Protein AF-A0A1B7W6T2-F1 (afdb_monomer)

Radius of gyration: 29.12 Å; Cα contacts (8 Å, |Δi|>4): 54; chai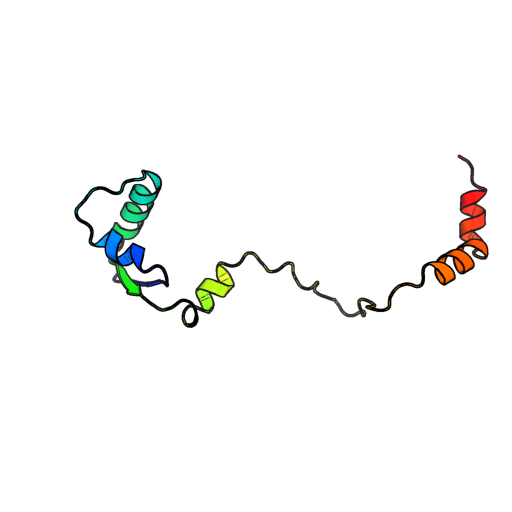ns: 1; bounding box: 62×38×62 Å

Secondary structure (DSSP, 8-state):
-EEEEEES-HHHHHHHT--SPPSSHHHHHHHHHHHTSEEEEEE--GGG-HHHHHHHS----------SS----SPP-HHHHHHHHHH-HHHHHHHH---

pLDDT: mean 82.59, std 16.29, range [38.97, 96.94]

Organ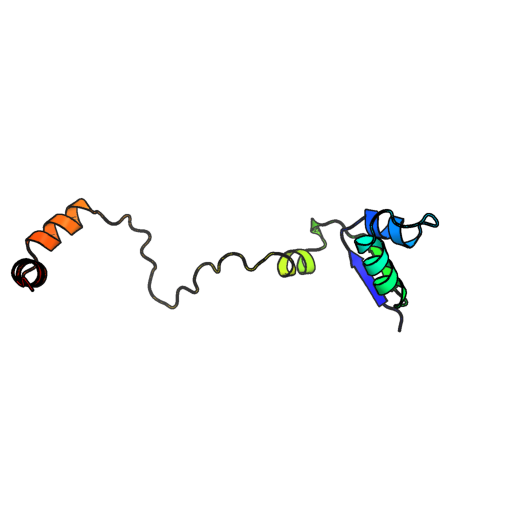ism: NCBI:txid1710896

Mean predicted aligned error: 15.75 Å

Sequence (99 aa):
RLFQLWTDHKPLLAAMTRISPPILPRQQRHLAFISEFNVLLVYVPGPENVVADFLSRPNLPQVPEVTTAAAVTTPVDFQALVAAQLTCKEMQQLLTSKT

Solvent-accessible surface area (backbone atoms only — not comparable to full-atom values): 6406 Å² total; per-residue (Å²): 120,86,44,76,46,78,39,61,57,62,69,54,60,56,57,74,74,46,89,68,81,67,89,44,76,67,57,42,54,54,52,53,59,57,62,77,47,57,63,47,78,42,78,43,60,62,90,76,41,50,68,62,52,62,70,67,45,71,77,65,77,66,74,68,83,69,66,92,63,83,82,72,84,62,82,77,56,63,69,61,50,50,56,51,47,76,69,32,66,66,54,52,49,57,70,68,57,72,130

Foldseek 3Di:
DEEEAEDQPVVVVVVLPDPDDDPDPVSNVVSVVVVVHNYDYDHDHPVVVVVCVVVVDDPPPPPPPPPPDDPDPPDPPVVVVVVVLVVDPVNVVVVVPDD

Structure (mmCIF, N/CA/C/O backbone):
data_AF-A0A1B7W6T2-F1
#
_entry.id   AF-A0A1B7W6T2-F1
#
loop_
_atom_site.group_PDB
_atom_site.id
_atom_site.type_symbol
_atom_site.label_atom_id
_atom_site.label_alt_id
_atom_site.label_comp_id
_atom_site.label_asym_id
_atom_site.label_entity_id
_atom_site.label_seq_id
_atom_site.pdbx_PDB_ins_code
_atom_site.Cartn_x
_atom_site.Cartn_y
_atom_site.Cartn_z
_atom_site.occupancy
_atom_site.B_iso_or_equiv
_atom_site.auth_seq_id
_atom_site.auth_comp_id
_atom_site.auth_asym_id
_atom_site.auth_atom_id
_atom_site.pdbx_PDB_model_num
ATOM 1 N N . ARG A 1 1 ? 13.099 -18.588 -0.595 1.00 87.44 1 ARG A N 1
ATOM 2 C CA . ARG A 1 1 ? 11.714 -18.856 -1.060 1.00 87.44 1 ARG A CA 1
ATOM 3 C C . ARG A 1 1 ? 11.297 -17.719 -1.979 1.00 87.44 1 ARG A C 1
ATOM 5 O O . ARG A 1 1 ? 11.625 -16.587 -1.652 1.00 87.44 1 ARG A O 1
ATOM 12 N N . LEU A 1 2 ? 10.647 -18.021 -3.105 1.00 93.69 2 LEU A N 1
ATOM 13 C CA . LEU A 1 2 ? 10.077 -17.003 -3.989 1.00 93.69 2 LEU A CA 1
ATOM 14 C C . LEU A 1 2 ? 8.717 -16.562 -3.434 1.00 93.69 2 LEU A C 1
ATOM 16 O O . LEU A 1 2 ? 7.895 -17.414 -3.088 1.00 93.69 2 LEU A O 1
ATOM 20 N N . PHE A 1 3 ? 8.505 -15.255 -3.332 1.00 94.19 3 PHE A N 1
ATOM 21 C CA . PHE A 1 3 ? 7.250 -14.655 -2.887 1.00 94.19 3 PHE A CA 1
ATOM 22 C C . PHE A 1 3 ? 6.637 -13.828 -4.012 1.00 94.19 3 PHE A C 1
ATOM 24 O O . PHE A 1 3 ? 7.355 -13.249 -4.822 1.00 94.19 3 PHE A O 1
ATOM 31 N N . GLN A 1 4 ? 5.311 -13.748 -4.042 1.00 95.19 4 GLN A N 1
ATOM 32 C CA . GLN A 1 4 ? 4.587 -12.867 -4.947 1.00 95.19 4 GLN A CA 1
ATOM 33 C C . GLN A 1 4 ? 3.900 -11.790 -4.112 1.00 95.19 4 GLN A C 1
ATOM 35 O O . GLN A 1 4 ? 3.098 -12.111 -3.237 1.00 95.19 4 GLN A O 1
ATOM 40 N N . LEU A 1 5 ? 4.246 -10.526 -4.347 1.00 94.75 5 LEU A N 1
ATOM 41 C CA . LEU A 1 5 ? 3.685 -9.384 -3.632 1.00 94.75 5 LEU A CA 1
ATOM 42 C C . LEU A 1 5 ? 2.675 -8.682 -4.530 1.00 94.75 5 LEU A C 1
ATOM 44 O O . LEU A 1 5 ? 3.041 -8.068 -5.530 1.00 94.75 5 LEU A O 1
ATOM 48 N N . TRP A 1 6 ? 1.410 -8.780 -4.148 1.00 95.88 6 TRP A N 1
ATOM 49 C CA . TRP A 1 6 ? 0.288 -8.163 -4.840 1.00 95.88 6 TRP A CA 1
ATOM 50 C C . TRP A 1 6 ? 0.016 -6.807 -4.187 1.00 95.88 6 TRP A C 1
ATOM 52 O O . TRP A 1 6 ? -0.105 -6.724 -2.966 1.00 95.88 6 TRP A O 1
ATOM 62 N N . THR A 1 7 ? -0.013 -5.735 -4.975 1.00 95.88 7 THR A N 1
ATOM 63 C CA . THR A 1 7 ? -0.198 -4.373 -4.458 1.00 95.88 7 THR A CA 1
ATOM 64 C C . THR A 1 7 ? -0.912 -3.481 -5.465 1.00 95.88 7 THR A C 1
ATOM 66 O O . THR A 1 7 ? -0.707 -3.586 -6.671 1.00 95.88 7 THR A O 1
ATOM 69 N N . ASP A 1 8 ? -1.703 -2.544 -4.963 1.00 96.94 8 ASP A N 1
ATOM 70 C CA . ASP A 1 8 ? -2.303 -1.449 -5.722 1.00 96.94 8 ASP A CA 1
ATOM 71 C C . ASP A 1 8 ? -1.384 -0.226 -5.865 1.00 96.94 8 ASP A C 1
ATOM 73 O O . ASP A 1 8 ? -1.718 0.754 -6.537 1.00 96.94 8 ASP A O 1
ATOM 77 N N . HIS A 1 9 ? -0.168 -0.290 -5.323 1.00 94.00 9 HIS A N 1
ATOM 78 C CA . HIS A 1 9 ? 0.786 0.807 -5.379 1.00 94.00 9 HIS A CA 1
ATOM 79 C C . HIS A 1 9 ? 1.673 0.743 -6.632 1.00 94.00 9 HIS A C 1
ATOM 81 O O . HIS A 1 9 ? 2.848 0.364 -6.589 1.00 94.00 9 HIS A O 1
ATOM 87 N N . LYS A 1 10 ? 1.138 1.187 -7.774 1.00 94.12 10 LYS A N 1
ATOM 88 C CA . LYS A 1 10 ? 1.852 1.200 -9.068 1.00 94.12 10 LYS A CA 1
ATOM 89 C C . LYS A 1 10 ? 3.248 1.858 -9.035 1.00 94.12 10 LYS A C 1
ATOM 91 O O . LYS A 1 10 ? 4.166 1.298 -9.637 1.00 94.12 10 LYS A O 1
ATOM 96 N N . PRO A 1 11 ? 3.485 2.978 -8.318 1.00 92.69 11 PRO A N 1
ATOM 97 C CA . PRO A 1 11 ? 4.823 3.567 -8.241 1.00 92.69 11 PRO A CA 1
ATOM 98 C C . PRO A 1 11 ? 5.861 2.685 -7.528 1.00 92.69 11 PRO A C 1
ATOM 100 O O . PRO A 1 11 ? 7.056 2.883 -7.732 1.00 92.69 11 PRO A O 1
ATOM 103 N N . LEU A 1 12 ? 5.439 1.706 -6.713 1.00 92.75 12 LEU A N 1
ATOM 104 C CA . LEU A 1 12 ? 6.364 0.809 -6.006 1.00 92.75 12 LEU A CA 1
ATOM 105 C C . LEU A 1 12 ? 7.080 -0.125 -6.985 1.00 92.75 12 LEU A C 1
ATOM 107 O O . LEU A 1 12 ? 8.277 -0.352 -6.838 1.00 92.75 12 LEU A O 1
ATOM 111 N N . LEU A 1 13 ? 6.372 -0.601 -8.016 1.00 92.75 13 LEU A N 1
ATOM 112 C CA . LEU A 1 13 ? 6.962 -1.424 -9.074 1.00 92.75 13 LEU A CA 1
ATOM 113 C C . LEU A 1 13 ? 8.097 -0.664 -9.763 1.00 92.75 13 LEU A C 1
ATOM 115 O O . LEU A 1 13 ? 9.212 -1.167 -9.863 1.00 92.75 13 LEU A O 1
ATOM 119 N N . ALA A 1 14 ? 7.822 0.580 -10.166 1.00 91.06 14 ALA A N 1
ATOM 120 C CA . ALA A 1 14 ? 8.819 1.433 -10.799 1.00 91.06 14 ALA A CA 1
ATOM 121 C C . ALA A 1 14 ? 9.992 1.746 -9.857 1.00 91.06 14 ALA A C 1
ATOM 123 O O . ALA A 1 14 ? 11.134 1.802 -10.303 1.00 91.06 14 ALA A O 1
ATOM 124 N N . ALA A 1 15 ? 9.728 1.933 -8.559 1.00 91.38 15 ALA A N 1
ATOM 125 C CA . ALA A 1 15 ? 10.760 2.214 -7.566 1.00 91.38 15 ALA A CA 1
ATOM 126 C C . ALA A 1 15 ? 11.714 1.031 -7.336 1.00 91.38 15 ALA A C 1
ATOM 128 O O . ALA A 1 15 ? 12.901 1.266 -7.132 1.00 91.38 15 ALA A O 1
ATOM 129 N N . MET A 1 16 ? 11.229 -0.214 -7.406 1.00 90.50 16 MET A N 1
ATOM 130 C CA . MET A 1 16 ? 12.063 -1.414 -7.240 1.00 90.50 16 MET A CA 1
ATOM 131 C C . MET A 1 16 ? 13.017 -1.650 -8.416 1.00 90.50 16 MET A C 1
ATOM 133 O O . MET A 1 16 ? 14.108 -2.174 -8.223 1.00 90.50 16 MET A O 1
ATOM 137 N N . THR A 1 17 ? 12.637 -1.246 -9.630 1.00 88.44 17 THR A N 1
ATOM 138 C CA . THR A 1 17 ? 13.485 -1.377 -10.830 1.00 88.44 17 THR A CA 1
ATOM 139 C C . THR A 1 17 ? 14.350 -0.145 -11.097 1.00 88.44 17 THR A C 1
ATOM 141 O O . THR A 1 17 ? 15.105 -0.104 -12.068 1.00 88.44 17 THR A O 1
ATOM 144 N N . ARG A 1 18 ? 14.207 0.909 -10.291 1.00 86.06 18 ARG A N 1
ATOM 145 C CA . ARG A 1 18 ? 14.872 2.190 -10.520 1.00 86.06 18 ARG A CA 1
ATOM 146 C C . ARG A 1 18 ? 16.347 2.113 -10.128 1.00 86.06 18 ARG A C 1
ATOM 148 O O . ARG A 1 18 ? 16.677 1.763 -9.004 1.00 86.06 18 ARG A O 1
ATOM 155 N N . ILE A 1 19 ? 17.224 2.542 -11.034 1.00 80.88 19 ILE A N 1
ATOM 156 C CA . ILE A 1 19 ? 18.683 2.551 -10.823 1.00 80.88 19 ILE A CA 1
ATOM 157 C C . ILE A 1 19 ? 19.143 3.801 -10.043 1.00 80.88 19 ILE A C 1
ATOM 159 O O . ILE A 1 19 ? 20.193 3.798 -9.408 1.00 80.88 19 ILE A O 1
ATOM 163 N N . SER A 1 20 ? 18.359 4.885 -10.051 1.00 80.94 20 SER A N 1
ATOM 164 C CA . SER A 1 20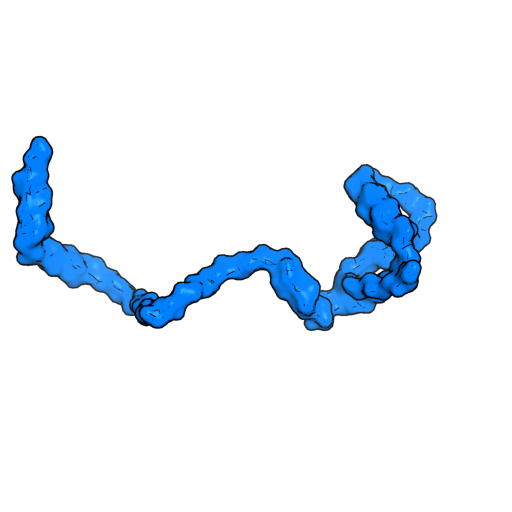 ? 18.702 6.123 -9.343 1.00 80.94 20 SER A CA 1
ATOM 165 C C . SER A 1 20 ? 18.329 6.087 -7.852 1.00 80.94 20 SER A C 1
ATOM 167 O O . SER A 1 20 ? 17.269 5.560 -7.490 1.00 80.94 20 SER A O 1
ATOM 169 N N . PRO A 1 21 ? 19.147 6.703 -6.975 1.00 73.56 21 PRO A N 1
ATOM 170 C CA . PRO A 1 21 ? 19.008 6.575 -5.525 1.00 73.56 21 PRO A CA 1
ATOM 171 C C . PRO A 1 21 ? 17.659 7.121 -5.037 1.00 73.56 21 PRO A C 1
ATOM 173 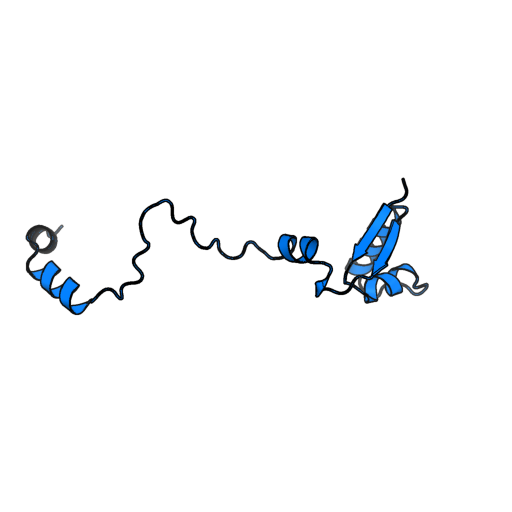O O . PRO A 1 21 ? 17.242 8.180 -5.507 1.00 73.56 21 PRO A O 1
ATOM 176 N N . PRO A 1 22 ? 16.940 6.432 -4.134 1.00 75.25 22 PRO A N 1
ATOM 177 C CA . PRO A 1 22 ? 15.680 6.927 -3.576 1.00 75.25 22 PRO A CA 1
ATOM 178 C C . PRO A 1 22 ? 15.878 8.280 -2.881 1.00 75.25 22 PRO A C 1
ATOM 180 O O . PRO A 1 22 ? 16.880 8.500 -2.209 1.00 75.25 22 PRO A O 1
ATOM 183 N N . ILE A 1 23 ? 14.917 9.192 -3.049 1.00 78.38 23 ILE A N 1
ATOM 184 C CA . ILE A 1 23 ? 15.074 10.596 -2.627 1.00 78.38 23 ILE A CA 1
ATOM 185 C C . ILE A 1 23 ? 14.980 10.724 -1.098 1.00 78.38 23 ILE A C 1
ATOM 187 O O . ILE A 1 23 ? 15.686 11.528 -0.498 1.00 78.38 23 ILE A O 1
ATOM 191 N N . LEU A 1 24 ? 14.119 9.926 -0.453 1.00 90.81 24 LEU A N 1
ATOM 192 C CA . LEU A 1 24 ? 13.888 9.997 0.992 1.00 90.81 24 LEU A CA 1
ATOM 193 C C . LEU A 1 24 ? 14.542 8.816 1.736 1.00 90.81 24 LEU A C 1
ATOM 195 O O . LEU A 1 24 ? 14.312 7.663 1.356 1.00 90.81 24 LEU A O 1
ATOM 199 N N . PRO A 1 25 ? 15.211 9.048 2.888 1.00 92.62 25 PRO A N 1
ATOM 200 C CA . PRO A 1 25 ? 15.789 7.977 3.713 1.00 92.62 25 PRO A CA 1
ATOM 201 C C . PRO A 1 25 ? 14.773 6.922 4.170 1.00 92.62 25 PRO A C 1
ATOM 203 O O . PRO A 1 25 ? 15.098 5.752 4.367 1.00 92.62 25 PRO A O 1
ATOM 206 N N . ARG A 1 26 ? 13.508 7.320 4.361 1.00 92.06 26 ARG A N 1
ATOM 207 C CA . ARG A 1 26 ? 12.415 6.389 4.677 1.00 92.06 26 ARG A CA 1
ATOM 208 C C . ARG A 1 26 ? 12.141 5.443 3.505 1.00 92.06 26 ARG A C 1
ATOM 210 O O . ARG A 1 26 ? 12.074 4.237 3.709 1.00 92.06 26 ARG A O 1
ATOM 217 N N . GLN A 1 27 ? 12.037 5.983 2.292 1.00 92.31 27 GLN A N 1
ATOM 218 C CA . GLN A 1 27 ? 11.814 5.189 1.086 1.00 92.31 27 GLN A CA 1
ATOM 219 C C . GLN A 1 27 ? 12.966 4.207 0.862 1.00 92.31 27 GLN A C 1
ATOM 221 O O . GLN A 1 27 ? 12.715 3.039 0.593 1.00 92.31 27 GLN A O 1
ATOM 226 N N . GLN A 1 28 ? 14.213 4.651 1.052 1.00 92.00 28 GLN A N 1
ATOM 227 C CA . GLN A 1 28 ? 15.383 3.781 0.939 1.00 92.00 28 GLN A CA 1
ATOM 228 C C . GLN A 1 28 ? 15.317 2.584 1.886 1.00 92.00 28 GLN A C 1
ATOM 230 O O . GLN A 1 28 ? 15.516 1.457 1.449 1.00 92.00 28 GLN A O 1
ATOM 235 N N . ARG A 1 29 ? 14.997 2.815 3.166 1.00 93.62 29 ARG A N 1
ATOM 236 C CA . ARG A 1 29 ? 14.880 1.737 4.158 1.00 93.62 29 ARG A CA 1
ATOM 237 C C . ARG A 1 29 ? 13.786 0.735 3.798 1.00 93.62 29 ARG A C 1
ATOM 239 O O . ARG A 1 29 ? 14.001 -0.463 3.933 1.00 93.62 29 ARG A O 1
ATOM 246 N N . HIS A 1 30 ? 12.641 1.208 3.308 1.00 93.44 30 HIS A N 1
ATOM 247 C CA . HIS A 1 30 ? 11.562 0.316 2.881 1.00 93.44 30 HIS A CA 1
ATOM 248 C C . HIS A 1 30 ? 11.937 -0.506 1.644 1.00 93.44 30 HIS A C 1
ATOM 250 O O . HIS A 1 30 ? 11.691 -1.707 1.627 1.00 93.44 30 HIS A O 1
ATOM 256 N N . LEU A 1 31 ? 12.561 0.108 0.634 1.00 92.69 31 LEU A N 1
ATOM 257 C CA . LEU A 1 31 ? 13.005 -0.613 -0.563 1.00 92.69 31 LEU A CA 1
ATOM 258 C C . LEU A 1 31 ? 14.105 -1.629 -0.236 1.00 92.69 31 LEU A C 1
ATOM 260 O O . LEU A 1 31 ? 14.043 -2.752 -0.724 1.00 92.69 31 LEU A O 1
ATOM 264 N N . ALA A 1 32 ? 15.058 -1.264 0.629 1.00 92.56 32 ALA A N 1
ATOM 265 C CA . ALA A 1 32 ? 16.097 -2.175 1.103 1.00 92.56 32 ALA A CA 1
ATOM 266 C C . ALA A 1 32 ? 15.480 -3.410 1.777 1.00 92.56 32 ALA A C 1
ATOM 268 O O . ALA A 1 32 ? 15.762 -4.528 1.361 1.00 92.56 32 ALA A O 1
ATOM 269 N N . PHE A 1 33 ? 14.549 -3.206 2.713 1.00 94.12 33 PHE A N 1
ATOM 270 C CA . PHE A 1 33 ? 13.847 -4.300 3.385 1.00 94.12 33 PHE A CA 1
ATOM 271 C C . PHE A 1 33 ? 13.100 -5.220 2.408 1.00 94.12 33 PHE A C 1
ATOM 273 O O . PHE A 1 33 ? 13.209 -6.437 2.496 1.00 94.12 33 PHE A O 1
ATOM 280 N N . ILE A 1 34 ? 12.365 -4.662 1.439 1.00 92.94 34 ILE A N 1
ATOM 281 C CA . ILE A 1 34 ? 11.652 -5.475 0.438 1.00 92.94 34 ILE A CA 1
ATOM 282 C C . ILE A 1 34 ? 12.649 -6.259 -0.434 1.00 92.94 34 ILE A C 1
ATOM 284 O O . ILE A 1 34 ? 12.381 -7.410 -0.774 1.00 92.94 34 ILE A O 1
ATOM 288 N N . SER A 1 35 ? 13.802 -5.667 -0.765 1.00 91.06 35 SER A N 1
ATOM 289 C CA . SER A 1 35 ? 14.836 -6.286 -1.607 1.00 91.06 35 SER A CA 1
ATOM 290 C C . SER A 1 35 ? 15.609 -7.434 -0.945 1.00 91.06 35 SER A C 1
ATOM 292 O O . SER A 1 35 ? 16.224 -8.228 -1.653 1.00 91.06 35 SER A O 1
ATOM 294 N N . GLU A 1 36 ? 15.557 -7.568 0.385 1.00 94.06 36 GLU A N 1
ATOM 295 C CA . GLU A 1 36 ? 16.130 -8.722 1.102 1.00 94.06 36 GLU A CA 1
ATOM 296 C C . GLU A 1 36 ? 15.407 -10.034 0.750 1.00 94.06 36 GLU A C 1
ATOM 298 O O . GLU A 1 36 ? 15.961 -11.129 0.882 1.00 94.06 36 GLU A O 1
ATOM 303 N N . PHE A 1 37 ? 14.168 -9.935 0.267 1.00 92.62 37 PHE A N 1
ATOM 304 C CA . PHE A 1 37 ? 13.351 -11.067 -0.134 1.00 92.62 37 PHE A CA 1
ATOM 305 C C . PHE A 1 37 ? 13.374 -11.256 -1.659 1.00 92.62 37 PHE A C 1
ATOM 307 O O . PHE A 1 37 ? 13.343 -10.306 -2.437 1.00 92.62 37 PHE A O 1
ATOM 314 N N . ASN A 1 38 ? 13.326 -12.514 -2.107 1.00 92.38 38 ASN A N 1
ATOM 315 C CA . ASN A 1 38 ? 13.109 -12.844 -3.519 1.00 92.38 38 ASN A CA 1
ATOM 316 C C . ASN A 1 38 ? 11.622 -12.659 -3.873 1.00 92.38 38 ASN A C 1
ATOM 318 O O . ASN A 1 38 ? 10.850 -13.623 -3.850 1.00 92.38 38 ASN A O 1
ATOM 322 N N . VAL A 1 39 ? 11.220 -11.412 -4.135 1.00 93.94 39 VAL A N 1
ATOM 323 C CA . VAL A 1 39 ? 9.825 -11.005 -4.367 1.00 93.94 39 VAL A CA 1
ATOM 324 C C . VAL A 1 39 ? 9.580 -10.656 -5.829 1.00 93.94 39 VAL A C 1
ATOM 326 O O . V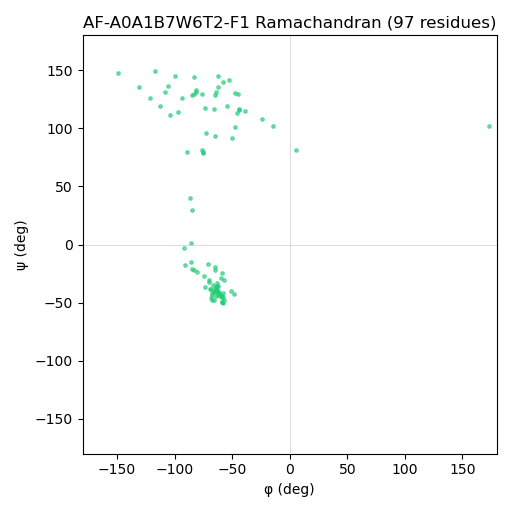AL A 1 39 ? 10.286 -9.840 -6.415 1.00 93.94 39 VAL A O 1
ATOM 329 N N . LEU A 1 40 ? 8.508 -11.206 -6.389 1.00 94.44 40 LEU A N 1
ATOM 330 C CA . LEU A 1 40 ? 7.918 -10.768 -7.646 1.00 94.44 40 LEU A CA 1
ATOM 331 C C . LEU A 1 40 ? 6.749 -9.820 -7.343 1.00 94.44 40 LEU A C 1
ATOM 333 O O . LEU A 1 40 ? 5.755 -10.242 -6.751 1.00 94.44 40 LEU A O 1
ATOM 337 N N . LEU A 1 41 ? 6.867 -8.542 -7.721 1.00 94.69 41 LEU A N 1
ATOM 338 C CA . LEU A 1 41 ? 5.793 -7.558 -7.540 1.00 94.69 41 LEU A CA 1
ATOM 339 C C . LEU A 1 41 ? 4.769 -7.636 -8.677 1.00 94.69 41 LEU A C 1
ATOM 341 O O . LEU A 1 41 ? 5.132 -7.551 -9.849 1.00 94.69 41 LEU A O 1
ATOM 345 N N . VAL A 1 42 ? 3.489 -7.724 -8.319 1.00 95.38 42 VAL A N 1
ATOM 346 C CA . VAL A 1 42 ? 2.347 -7.689 -9.239 1.00 95.38 42 VAL A CA 1
ATOM 347 C C . VAL A 1 42 ? 1.445 -6.524 -8.864 1.00 95.38 42 VAL A C 1
ATOM 349 O O . VAL A 1 42 ? 1.015 -6.402 -7.716 1.00 95.38 42 VAL A O 1
ATOM 352 N N . TYR A 1 43 ? 1.156 -5.668 -9.842 1.00 96.25 43 TYR A N 1
ATOM 353 C CA . TYR A 1 43 ? 0.175 -4.605 -9.672 1.00 96.25 43 TYR A CA 1
ATOM 354 C C . TYR A 1 43 ? -1.241 -5.147 -9.873 1.00 96.25 43 TYR A C 1
ATOM 356 O O . TYR A 1 43 ? -1.503 -5.806 -10.879 1.00 96.25 43 TYR A O 1
ATOM 364 N N . VAL A 1 44 ? -2.141 -4.806 -8.953 1.00 96.94 44 VAL A N 1
ATOM 365 C CA . VAL A 1 44 ? -3.580 -5.085 -9.030 1.00 96.94 44 VAL A CA 1
ATOM 366 C C . VAL A 1 44 ? -4.347 -3.799 -8.725 1.00 96.94 44 VAL A C 1
ATOM 368 O O . VAL A 1 44 ? -3.968 -3.083 -7.803 1.00 96.94 44 VAL A O 1
ATOM 371 N N . PRO A 1 45 ? -5.393 -3.440 -9.484 1.00 95.88 45 PRO A N 1
ATOM 372 C CA . PRO A 1 45 ? -6.152 -2.223 -9.220 1.00 95.88 45 PRO A CA 1
ATOM 373 C C . PRO A 1 45 ? -6.824 -2.272 -7.837 1.00 95.88 45 PRO A C 1
ATOM 375 O O . PRO A 1 45 ? -7.290 -3.317 -7.395 1.00 95.88 45 PRO A O 1
ATOM 378 N N . GLY A 1 46 ? -6.914 -1.122 -7.160 1.00 94.12 46 GLY A N 1
ATOM 379 C CA . GLY A 1 46 ? -7.473 -1.014 -5.800 1.00 94.12 46 GLY A CA 1
ATOM 380 C C . GLY A 1 46 ? -8.825 -1.720 -5.582 1.00 94.12 46 GLY A C 1
ATOM 381 O O . GLY A 1 46 ? -8.952 -2.433 -4.591 1.00 94.12 46 GLY A O 1
ATOM 382 N N . PRO A 1 47 ? -9.806 -1.626 -6.508 1.00 94.50 47 PRO A N 1
ATOM 383 C CA . PRO A 1 47 ? -11.078 -2.349 -6.400 1.00 94.50 47 PRO A CA 1
ATOM 384 C C . PRO A 1 47 ? -10.958 -3.877 -6.318 1.00 94.50 47 PRO A C 1
ATOM 386 O O . PRO A 1 47 ? -11.851 -4.526 -5.786 1.00 94.50 47 PRO A O 1
ATOM 389 N N . GLU A 1 48 ? -9.876 -4.458 -6.835 1.00 95.25 48 GLU A N 1
ATOM 390 C CA . GLU A 1 48 ? -9.603 -5.897 -6.767 1.00 95.25 48 GLU A CA 1
ATOM 391 C C . GLU A 1 48 ? -8.785 -6.269 -5.514 1.00 95.25 48 GLU A C 1
ATOM 393 O O . GLU A 1 48 ? -8.799 -7.421 -5.083 1.00 95.25 48 GLU A O 1
ATOM 398 N N . ASN A 1 49 ? -8.129 -5.302 -4.861 1.00 95.38 49 ASN A N 1
ATOM 399 C CA . ASN A 1 49 ? -7.321 -5.501 -3.653 1.00 95.38 49 ASN A CA 1
ATOM 400 C C . ASN A 1 49 ? -8.155 -5.439 -2.351 1.00 95.38 49 ASN A C 1
ATOM 402 O O . ASN A 1 49 ? -7.729 -4.879 -1.339 1.00 95.38 49 ASN A O 1
ATOM 406 N N . VAL A 1 50 ? -9.360 -6.022 -2.377 1.00 94.25 50 VAL A N 1
ATOM 407 C CA . VAL A 1 50 ? -10.396 -5.873 -1.333 1.00 94.25 50 VAL A CA 1
ATOM 408 C C . VAL A 1 50 ? -9.911 -6.312 0.049 1.00 94.25 50 VAL A C 1
ATOM 410 O O . VAL A 1 50 ? -10.190 -5.651 1.046 1.00 94.25 50 VAL A O 1
ATOM 413 N N . VAL A 1 51 ? -9.173 -7.423 0.126 1.00 93.69 51 VAL A N 1
ATOM 414 C CA . VAL A 1 51 ? -8.722 -7.989 1.408 1.00 93.69 51 VAL A CA 1
ATOM 415 C C . VAL A 1 51 ? -7.711 -7.069 2.091 1.00 93.69 51 VAL A C 1
ATOM 417 O O . VAL A 1 51 ? -7.847 -6.782 3.279 1.00 93.69 51 VAL A O 1
ATOM 420 N N . ALA A 1 52 ? -6.708 -6.587 1.352 1.00 94.06 52 ALA A N 1
ATOM 421 C CA . ALA A 1 52 ? -5.710 -5.682 1.910 1.00 94.06 52 ALA A CA 1
ATOM 422 C C . ALA A 1 52 ? -6.319 -4.313 2.235 1.00 94.06 52 ALA A C 1
A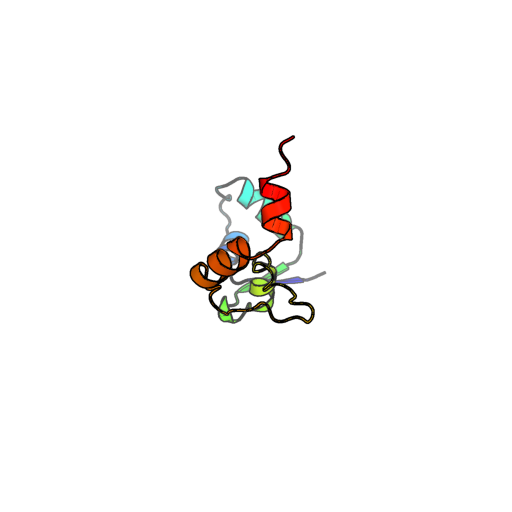TOM 424 O O . ALA A 1 52 ? -6.004 -3.752 3.280 1.00 94.06 52 ALA A O 1
ATOM 425 N N . ASP A 1 53 ? -7.226 -3.806 1.393 1.00 92.31 53 ASP A N 1
ATOM 426 C CA . ASP A 1 53 ? -7.966 -2.573 1.668 1.00 92.31 53 ASP A CA 1
ATOM 427 C C . ASP A 1 53 ? -8.765 -2.690 2.976 1.00 92.31 53 ASP A C 1
ATOM 429 O O . ASP A 1 53 ? -8.599 -1.858 3.866 1.00 92.31 53 ASP A O 1
ATOM 433 N N . PHE A 1 54 ? -9.533 -3.771 3.160 1.00 91.75 54 PHE A N 1
ATOM 434 C CA . PHE A 1 54 ? -10.310 -4.012 4.380 1.00 91.75 54 PHE A CA 1
ATOM 435 C C . PHE A 1 54 ? -9.437 -4.072 5.641 1.00 91.75 54 PHE A C 1
ATOM 437 O O . PHE A 1 54 ? -9.779 -3.459 6.647 1.00 91.75 54 PHE A O 1
ATOM 444 N N . LEU A 1 55 ? -8.298 -4.771 5.582 1.00 92.56 55 LEU A N 1
ATOM 445 C CA . LEU A 1 55 ? -7.378 -4.902 6.718 1.00 92.56 55 LEU A CA 1
ATOM 446 C C . LEU A 1 55 ? -6.559 -3.633 6.992 1.00 92.56 55 LEU A C 1
ATOM 448 O O . LEU A 1 55 ? -6.110 -3.427 8.118 1.00 92.56 55 LEU A O 1
ATOM 452 N N . SER A 1 56 ? -6.310 -2.811 5.970 1.00 91.81 56 SER A N 1
ATOM 453 C CA . SER A 1 56 ? -5.528 -1.575 6.109 1.00 91.81 56 SER A CA 1
ATOM 454 C C . SER A 1 56 ? -6.344 -0.418 6.678 1.00 91.81 56 SER A C 1
ATOM 456 O O . SER A 1 56 ? -5.779 0.511 7.264 1.00 91.81 56 SER A O 1
ATOM 458 N N . ARG A 1 57 ? -7.672 -0.467 6.522 1.00 87.19 57 ARG A N 1
ATOM 459 C CA . ARG A 1 57 ? -8.567 0.503 7.138 1.00 87.19 57 ARG A CA 1
ATOM 460 C C . ARG A 1 57 ? -8.450 0.348 8.656 1.00 87.19 57 ARG A C 1
ATOM 462 O O . ARG A 1 57 ? -8.544 -0.774 9.155 1.00 87.19 57 ARG A O 1
ATOM 469 N N . PRO A 1 58 ? -8.263 1.446 9.415 1.00 84.31 58 PRO A N 1
ATOM 470 C CA . PRO A 1 58 ? -8.477 1.372 10.853 1.00 84.31 58 PRO A CA 1
ATOM 471 C C . PRO A 1 58 ? -9.875 0.796 11.055 1.00 84.31 58 PRO A C 1
ATOM 473 O O . PRO A 1 58 ? -10.755 1.126 10.252 1.00 84.31 58 PRO A O 1
ATOM 476 N N . ASN A 1 59 ? -10.061 -0.063 12.068 1.00 71.56 59 ASN A N 1
ATOM 477 C CA . ASN A 1 59 ? -11.385 -0.572 12.421 1.00 71.56 59 ASN A CA 1
ATOM 478 C C . ASN A 1 59 ? -12.356 0.592 12.262 1.00 71.56 59 ASN A C 1
ATOM 480 O O . ASN A 1 59 ? -12.205 1.606 12.955 1.00 71.56 59 ASN A O 1
ATOM 484 N N . LEU A 1 60 ? -13.288 0.480 11.302 1.00 59.41 60 LEU A N 1
ATOM 485 C CA . LEU A 1 60 ? -14.454 1.352 11.304 1.00 59.41 60 LEU A CA 1
ATOM 486 C C . LEU A 1 60 ? -14.901 1.347 12.761 1.00 59.41 60 LEU A C 1
ATOM 488 O O . LEU A 1 60 ? -14.916 0.240 13.321 1.00 59.41 60 LEU A O 1
ATOM 492 N N . PRO A 1 61 ? -15.128 2.520 13.398 1.00 54.06 61 PRO A N 1
ATOM 493 C CA . PRO A 1 61 ? -15.622 2.545 14.766 1.00 54.06 61 PRO A CA 1
ATOM 494 C C . PRO A 1 61 ? -16.701 1.498 14.774 1.00 54.06 61 PRO A C 1
ATOM 496 O O . PRO A 1 61 ? -17.588 1.574 13.915 1.00 54.06 61 PRO A O 1
ATOM 499 N N . GLN A 1 62 ? -16.471 0.443 15.566 1.00 48.38 62 GLN A N 1
ATOM 500 C CA . GLN A 1 62 ? -17.345 -0.707 15.590 1.00 48.38 62 GLN A CA 1
ATOM 501 C C . GLN A 1 62 ? -18.723 -0.078 15.599 1.00 48.38 62 GLN A C 1
ATOM 503 O O . GLN A 1 62 ? -19.015 0.720 16.496 1.00 48.38 62 GLN A O 1
ATOM 508 N N . VAL A 1 63 ? -19.520 -0.320 14.547 1.00 49.78 63 VAL A N 1
ATOM 509 C CA . VAL A 1 63 ? -20.963 -0.253 14.738 1.00 49.78 63 VAL A CA 1
ATOM 510 C C . VAL A 1 63 ? -21.101 -1.044 16.017 1.00 49.78 63 VAL A C 1
ATOM 512 O O . VAL A 1 63 ? -20.619 -2.186 15.999 1.00 49.78 63 VAL A O 1
ATOM 515 N N . PRO A 1 64 ? -21.494 -0.398 17.132 1.00 43.00 64 PRO A N 1
ATOM 516 C CA . PRO A 1 64 ? -21.362 -1.018 18.428 1.00 43.00 64 PRO A CA 1
ATOM 517 C C . PRO A 1 64 ? -21.917 -2.414 18.247 1.00 43.00 64 PRO A C 1
ATOM 519 O O . PRO A 1 64 ? -22.962 -2.575 17.604 1.00 43.00 64 PRO A O 1
ATOM 522 N N . GLU A 1 65 ? -21.161 -3.418 18.687 1.00 44.34 65 GLU A N 1
ATOM 523 C CA . GLU A 1 65 ? -21.768 -4.684 19.036 1.00 44.34 65 GLU A CA 1
ATOM 524 C C . GLU A 1 65 ? -22.914 -4.298 19.967 1.00 44.34 65 GLU A C 1
ATOM 526 O O . GLU A 1 65 ? -22.741 -4.093 21.163 1.00 44.34 65 GLU A O 1
ATOM 531 N N . VAL A 1 66 ? -24.093 -4.092 19.386 1.00 43.00 66 VAL A N 1
ATOM 532 C CA . VAL A 1 66 ? -25.344 -4.118 20.095 1.00 43.00 66 VAL A CA 1
ATOM 533 C C . VAL A 1 66 ? -25.526 -5.607 20.296 1.00 43.00 66 VAL A C 1
ATOM 535 O O . VAL A 1 66 ? -26.228 -6.294 19.557 1.00 43.00 66 VAL A O 1
ATOM 538 N N . THR A 1 67 ? -24.816 -6.116 21.303 1.00 38.97 67 THR A N 1
ATOM 539 C CA . THR A 1 67 ? -25.433 -6.948 22.322 1.00 38.97 67 THR A CA 1
ATOM 540 C C . THR A 1 67 ? -26.909 -6.591 22.352 1.00 38.97 67 THR A C 1
ATOM 542 O O . THR A 1 67 ? -27.269 -5.474 22.706 1.00 38.97 67 THR A O 1
ATOM 545 N N . THR A 1 68 ? -27.739 -7.499 21.851 1.00 43.00 68 THR A N 1
ATOM 546 C CA . THR A 1 68 ? -29.128 -7.706 22.266 1.00 43.00 68 THR A CA 1
ATOM 547 C C . THR A 1 68 ? -29.652 -6.681 23.280 1.00 43.00 68 THR A C 1
ATOM 549 O O . THR A 1 68 ? -29.655 -6.938 24.478 1.00 43.00 68 THR A O 1
ATOM 552 N N . ALA A 1 69 ? -30.063 -5.519 22.784 1.00 42.81 69 ALA A N 1
ATOM 553 C CA . ALA A 1 69 ? -31.079 -4.616 23.313 1.00 42.81 69 ALA A CA 1
ATOM 554 C C . ALA A 1 69 ? -31.014 -3.363 22.441 1.00 42.81 69 ALA A C 1
ATOM 556 O O . ALA A 1 69 ? -30.092 -2.563 22.554 1.00 42.81 69 ALA A O 1
ATOM 557 N N . ALA A 1 70 ? -31.976 -3.262 21.525 1.00 45.22 70 ALA A N 1
ATOM 558 C CA . ALA A 1 70 ? -32.307 -2.097 20.719 1.00 45.22 70 ALA A CA 1
ATOM 559 C C . ALA A 1 70 ? -31.680 -0.786 21.230 1.00 45.22 70 ALA A C 1
ATOM 561 O O . ALA A 1 70 ? -32.183 -0.173 22.172 1.00 45.22 70 ALA A O 1
ATOM 562 N N . ALA A 1 71 ? -30.604 -0.338 20.578 1.00 46.72 71 ALA A N 1
ATOM 563 C CA . ALA A 1 71 ? -30.194 1.054 20.639 1.00 46.72 71 ALA A CA 1
ATOM 564 C C . ALA A 1 71 ? -31.306 1.858 19.964 1.00 46.72 71 ALA A C 1
ATOM 566 O O . ALA A 1 71 ? -31.398 1.969 18.740 1.00 46.72 71 ALA A O 1
ATOM 567 N N . VAL A 1 72 ? -32.216 2.303 20.821 1.00 52.69 72 VAL A N 1
ATOM 568 C CA . VAL A 1 72 ? -33.363 3.149 20.556 1.00 52.69 72 VAL A CA 1
ATOM 569 C C . VAL A 1 72 ? -32.911 4.329 19.696 1.00 52.69 72 VAL A C 1
ATOM 571 O O . VAL A 1 72 ? -32.333 5.298 20.170 1.00 52.69 72 VAL A O 1
ATOM 574 N N . THR A 1 73 ? -33.189 4.233 18.401 1.00 53.50 73 THR A N 1
ATOM 575 C CA . THR A 1 73 ? -33.142 5.337 17.436 1.00 53.50 73 THR A CA 1
ATOM 576 C C . THR A 1 73 ? -34.461 6.112 17.464 1.00 53.50 73 THR A C 1
ATOM 578 O O . THR A 1 73 ? -34.880 6.678 16.459 1.00 53.50 73 THR A O 1
ATOM 581 N N . THR A 1 74 ? -35.154 6.150 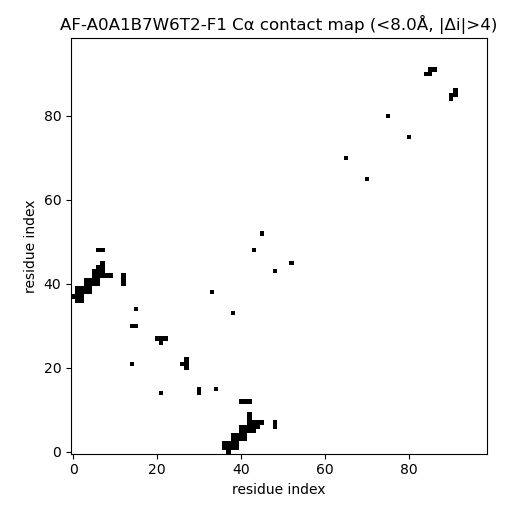18.608 1.00 61.66 74 THR A N 1
ATOM 582 C CA . THR A 1 74 ? -36.231 7.124 18.782 1.00 61.66 74 THR A CA 1
ATOM 583 C C . THR A 1 74 ? -35.603 8.426 19.256 1.00 61.66 74 THR A C 1
ATOM 585 O O . THR A 1 74 ? -34.859 8.395 20.241 1.00 61.66 74 THR A O 1
ATOM 588 N N . PRO A 1 75 ? -35.888 9.566 18.607 1.00 70.06 75 PRO A N 1
ATOM 589 C CA . PRO A 1 75 ? -35.515 10.853 19.168 1.00 70.06 75 PRO A CA 1
ATOM 590 C C . PRO A 1 75 ? -36.104 10.935 20.578 1.00 70.06 75 PRO A C 1
ATOM 592 O O . PRO A 1 75 ? -37.311 10.787 20.765 1.00 70.06 75 PRO A O 1
ATOM 595 N N . VAL A 1 76 ? -35.234 11.082 21.576 1.00 74.81 76 VAL A N 1
ATOM 596 C CA . VAL A 1 76 ? -35.661 11.247 22.963 1.00 74.81 76 VAL A CA 1
ATOM 597 C C . VAL A 1 76 ? -36.385 12.585 23.044 1.00 74.81 76 VAL A C 1
ATOM 599 O O . VAL A 1 76 ? -35.789 13.630 22.783 1.00 74.81 76 VAL A O 1
ATOM 602 N N . ASP A 1 77 ? -37.675 12.553 23.368 1.00 81.88 77 ASP A N 1
ATOM 603 C CA . ASP A 1 77 ? -38.450 13.768 23.587 1.00 81.88 77 ASP A CA 1
ATOM 604 C C . ASP A 1 77 ? -38.034 14.391 24.924 1.00 81.88 77 ASP A C 1
ATOM 606 O O . ASP A 1 77 ? -38.490 14.007 26.006 1.00 81.88 77 ASP A O 1
ATOM 610 N N . PHE A 1 78 ? -37.119 15.354 24.836 1.00 82.81 78 PHE A N 1
ATOM 611 C CA . PHE A 1 78 ? -36.601 16.078 25.989 1.00 82.81 78 PHE A CA 1
ATOM 612 C C . PHE A 1 78 ? -37.705 16.812 26.757 1.00 82.81 78 PHE A C 1
ATOM 614 O O . PHE A 1 78 ? -37.595 16.961 27.972 1.00 82.81 78 PHE A O 1
ATOM 621 N N . GLN A 1 79 ? -38.788 17.219 26.089 1.00 87.12 79 GLN A N 1
ATOM 622 C CA . GLN A 1 79 ? -39.904 17.904 26.734 1.00 87.12 79 GLN A CA 1
ATOM 623 C C . GLN A 1 79 ? -40.657 16.947 27.667 1.00 87.12 79 GLN A C 1
ATOM 625 O O . GLN A 1 79 ? -40.930 17.277 28.825 1.00 87.12 79 GLN A O 1
ATOM 630 N N . ALA A 1 80 ? -40.941 15.736 27.182 1.00 85.75 80 ALA A N 1
ATOM 631 C CA . ALA A 1 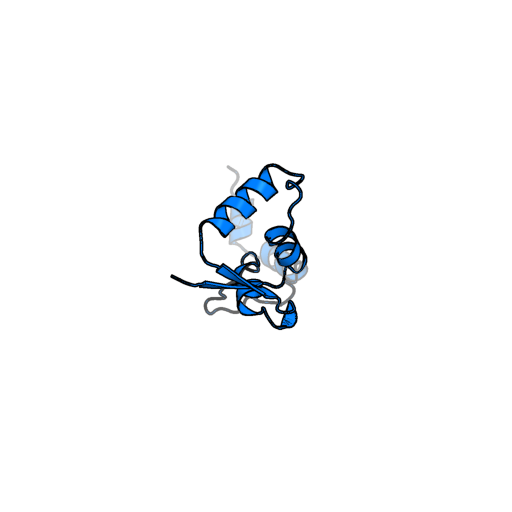80 ? -41.585 14.687 27.967 1.00 85.75 80 ALA A CA 1
ATOM 632 C C . ALA A 1 80 ? -40.693 14.217 29.127 1.00 85.75 80 ALA A C 1
ATOM 634 O O . ALA A 1 80 ? -41.175 13.994 30.240 1.00 85.75 80 ALA A O 1
ATOM 635 N N . LEU A 1 81 ? -39.383 14.124 28.890 1.00 87.38 81 LEU A N 1
ATOM 636 C CA . LEU A 1 81 ? -38.408 13.726 29.902 1.00 87.38 81 LEU A CA 1
ATOM 637 C C . LEU A 1 81 ? -38.336 14.743 31.051 1.00 87.38 81 LEU A C 1
ATOM 639 O O . LEU A 1 81 ? -38.376 14.349 32.217 1.00 87.38 81 LEU A O 1
ATOM 643 N N . VAL A 1 82 ? -38.305 16.043 30.745 1.00 86.69 82 VAL A N 1
ATOM 644 C CA . VAL A 1 82 ? -38.316 17.110 31.761 1.00 86.69 82 VAL A CA 1
ATOM 645 C C . VAL A 1 82 ? -39.605 17.072 32.584 1.00 86.69 82 VAL A C 1
ATOM 647 O O . VAL A 1 82 ? -39.551 17.146 33.812 1.00 86.69 82 VAL A O 1
ATOM 650 N N . ALA A 1 83 ? -40.764 16.893 31.942 1.00 89.62 83 ALA A N 1
ATOM 651 C CA . ALA A 1 83 ? -42.035 16.775 32.656 1.00 89.62 83 ALA A CA 1
ATOM 652 C C . ALA A 1 83 ? -42.037 15.578 33.626 1.00 89.62 83 ALA A C 1
ATOM 654 O O . ALA A 1 83 ? -42.432 15.721 34.786 1.00 89.62 83 ALA A O 1
ATOM 655 N N . ALA A 1 84 ? -41.523 14.425 33.186 1.00 89.06 84 ALA A N 1
ATOM 656 C CA . ALA A 1 84 ? -41.406 13.234 34.022 1.00 89.06 84 ALA A CA 1
ATOM 657 C C . ALA A 1 84 ? -40.452 13.446 35.213 1.00 89.06 84 ALA A C 1
ATOM 659 O O . ALA A 1 84 ? -40.760 13.029 36.333 1.00 89.06 84 ALA A O 1
ATOM 660 N N . GLN A 1 85 ? -39.331 14.148 35.009 1.00 87.94 85 GLN A N 1
ATOM 661 C CA . GLN A 1 85 ? -38.372 14.466 36.072 1.00 87.94 85 GLN A CA 1
ATOM 662 C C . GLN A 1 85 ? -38.973 15.353 37.166 1.00 87.94 85 GLN A C 1
ATOM 664 O O . GLN A 1 85 ? -38.729 15.098 38.344 1.00 87.94 85 GLN A O 1
ATOM 669 N N . LEU A 1 86 ? -39.796 16.343 36.806 1.00 85.62 86 LEU A N 1
ATOM 670 C CA . LEU A 1 86 ? -40.459 17.220 37.780 1.00 85.62 86 LEU A CA 1
ATOM 671 C C . LEU A 1 86 ? -41.426 16.455 38.691 1.00 85.62 86 LEU A C 1
ATOM 673 O O . LEU A 1 86 ? -41.568 16.788 39.868 1.00 85.62 86 LEU A O 1
ATOM 677 N N . THR A 1 87 ? -42.071 15.414 38.163 1.00 87.94 87 THR A N 1
ATOM 678 C CA . THR A 1 87 ? -42.992 14.557 38.926 1.00 87.94 87 THR A CA 1
ATOM 679 C C . THR A 1 87 ? -42.301 13.424 39.683 1.00 87.94 87 THR A C 1
ATOM 681 O O . THR A 1 87 ? -42.907 12.808 40.561 1.00 87.94 87 THR A O 1
ATOM 684 N N . CYS A 1 88 ? -41.040 13.129 39.365 1.00 89.94 88 CYS A N 1
ATOM 685 C CA . CYS A 1 88 ? -40.315 12.018 39.961 1.00 89.94 88 CYS A CA 1
ATOM 686 C C . CYS A 1 88 ? -39.915 12.337 41.409 1.00 89.94 88 CYS A C 1
ATOM 688 O O . CYS A 1 88 ? -39.132 13.247 41.684 1.00 89.94 88 CYS A O 1
ATOM 690 N N . LYS A 1 89 ? -40.434 11.543 42.351 1.00 89.06 89 LYS A N 1
ATOM 691 C CA . LYS A 1 89 ? -40.225 11.726 43.795 1.00 89.06 89 LYS A CA 1
ATOM 692 C C . LYS A 1 89 ? -38.753 11.595 44.200 1.00 89.06 89 LYS A C 1
ATOM 694 O O . LYS A 1 89 ? -38.294 12.319 45.075 1.00 89.06 89 LYS A O 1
ATOM 699 N N . GLU A 1 90 ? -38.020 10.705 43.536 1.00 89.06 90 GLU A N 1
ATOM 700 C CA . GLU A 1 90 ? -36.586 10.487 43.757 1.00 89.06 90 GLU A CA 1
ATOM 701 C C . GLU A 1 90 ? -35.758 11.704 43.312 1.00 89.06 90 GLU A C 1
ATOM 703 O O . GLU A 1 90 ? -34.896 12.173 44.050 1.00 89.06 90 GLU A O 1
ATOM 708 N N . MET A 1 91 ? -36.098 12.313 42.170 1.00 85.56 91 MET A N 1
ATOM 709 C CA . MET A 1 91 ? -35.468 13.562 41.720 1.00 85.56 91 MET A CA 1
ATOM 710 C C . MET A 1 91 ? -35.731 14.719 42.685 1.00 85.56 91 MET A C 1
ATOM 712 O O . MET A 1 91 ? -34.829 15.501 42.971 1.00 85.56 91 MET A O 1
ATOM 716 N N . GLN A 1 92 ? -36.943 14.819 43.233 1.00 86.00 92 GLN A N 1
ATOM 717 C CA . GLN A 1 92 ? -37.255 15.830 44.245 1.00 86.00 92 GLN A CA 1
ATOM 718 C C . GLN A 1 92 ? -36.455 15.607 45.535 1.00 86.00 9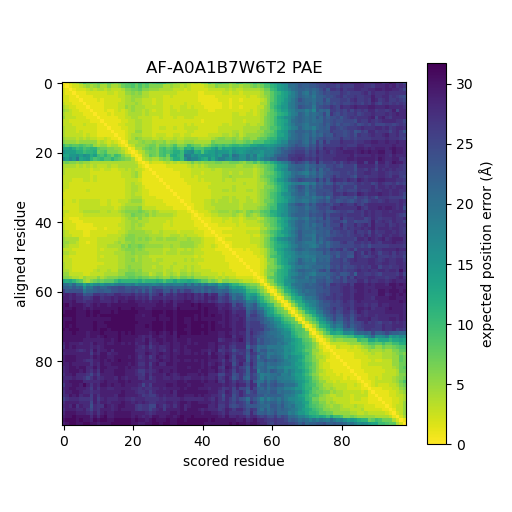2 GLN A C 1
ATOM 720 O O . GLN A 1 92 ? -35.944 16.568 46.105 1.00 86.00 92 GLN A O 1
ATOM 725 N N . GLN A 1 93 ? -36.289 14.352 45.964 1.00 87.62 93 GLN A N 1
ATOM 726 C CA . GLN A 1 93 ? -35.456 14.013 47.119 1.00 87.62 93 GLN A CA 1
ATOM 727 C C . GLN A 1 93 ? -34.003 14.446 46.906 1.00 87.62 93 GLN A C 1
ATOM 729 O O . GLN A 1 93 ? -33.448 15.105 47.783 1.00 87.62 93 GLN A O 1
ATOM 734 N N . LEU A 1 94 ? -33.439 14.184 45.723 1.00 83.19 94 LEU A N 1
ATOM 735 C CA . LEU A 1 94 ? -32.085 14.607 45.345 1.00 83.19 94 LEU A CA 1
ATOM 736 C C . LEU A 1 94 ? -31.918 16.133 45.294 1.00 83.19 94 LEU A C 1
ATOM 738 O O . LEU A 1 94 ? -30.876 16.659 45.673 1.00 83.19 94 LEU A O 1
ATOM 742 N N . LEU A 1 95 ? -32.950 16.865 44.865 1.00 79.56 95 LEU A N 1
ATOM 743 C CA . LEU A 1 95 ? -32.938 18.332 44.884 1.00 79.56 95 LEU A CA 1
ATOM 744 C C . LEU A 1 95 ? -33.012 18.899 46.309 1.00 79.56 95 LEU A C 1
ATOM 746 O O . LEU A 1 95 ? -32.462 19.966 46.581 1.00 79.56 95 LEU A O 1
ATOM 750 N N . THR A 1 96 ? -33.693 18.202 47.221 1.00 82.44 96 THR A N 1
ATOM 751 C CA . THR A 1 96 ? -33.804 18.611 48.631 1.00 82.44 96 THR A CA 1
ATOM 752 C C . THR A 1 96 ? -32.636 18.148 49.496 1.00 82.44 96 THR A C 1
ATOM 754 O O . THR A 1 96 ? -32.386 18.751 50.541 1.00 82.44 96 THR A O 1
ATOM 757 N N . SER A 1 97 ? -31.896 17.121 49.068 1.00 76.50 97 SER A N 1
ATOM 758 C CA . SER A 1 97 ? -30.678 16.670 49.733 1.00 76.50 97 SER A CA 1
ATOM 759 C C . SER A 1 97 ? -29.537 17.638 49.426 1.00 76.50 97 SER A C 1
ATOM 761 O O . SER A 1 97 ? -28.691 17.390 48.568 1.00 76.50 97 SER A O 1
ATOM 763 N N . LYS A 1 98 ? -29.526 18.779 50.117 1.00 63.38 98 LYS A N 1
ATOM 764 C CA . LYS A 1 98 ? -28.315 19.592 50.234 1.00 63.38 98 LYS A CA 1
ATOM 765 C C . LYS A 1 98 ? -27.273 18.786 51.012 1.00 63.38 98 LYS A C 1
ATOM 767 O O . LYS A 1 98 ? -27.582 18.284 52.091 1.00 63.38 98 LYS A O 1
ATOM 772 N N . THR A 1 99 ? -26.073 18.673 50.450 1.00 54.22 99 THR A N 1
ATOM 773 C CA . THR A 1 99 ? -24.842 18.458 51.227 1.00 54.22 99 THR A CA 1
ATOM 774 C C . THR A 1 99 ? -24.692 19.537 52.286 1.00 54.22 99 THR A C 1
ATOM 776 O O . THR A 1 99 ? -24.957 20.711 51.928 1.00 54.22 99 THR A O 1
#